Protein AF-0000000070042892 (afdb_homodimer)

Nearest PDB structures (foldseek):
  5gqq-assembly1_C  TM=8.498E-01  e=6.918E-03  Homo sapiens
  1y6w-assembly1_A  TM=8.446E-01  e=5.661E-03  Homo sapiens
  4zcu-assembly2_B  TM=8.143E-01  e=5.295E-03  Homo sapiens
  4zcu-assembly1_A  TM=8.121E-01  e=6.471E-03  Homo sapiens
  4zcv-assembly1_A  TM=8.006E-01  e=6.052E-03  Homo sapiens

Solvent-accessible surface area (backbone atoms only — not comparable to full-atom values): 9216 Å² total; per-residue (Å²): 97,69,62,56,58,48,48,51,49,50,39,51,48,50,55,47,50,59,50,48,71,40,15,41,78,84,69,48,70,70,31,28,42,71,69,32,47,43,49,47,34,47,63,68,68,42,80,67,49,69,71,55,43,50,50,55,47,60,65,25,28,79,85,66,77,76,47,33,37,64,55,34,47,50,45,41,52,45,50,56,57,70,70,101,98,71,60,57,56,49,48,51,50,49,40,51,49,51,54,48,51,59,51,48,70,39,16,41,78,84,68,49,71,71,30,27,43,70,69,32,47,42,51,48,34,48,62,66,69,42,80,67,49,70,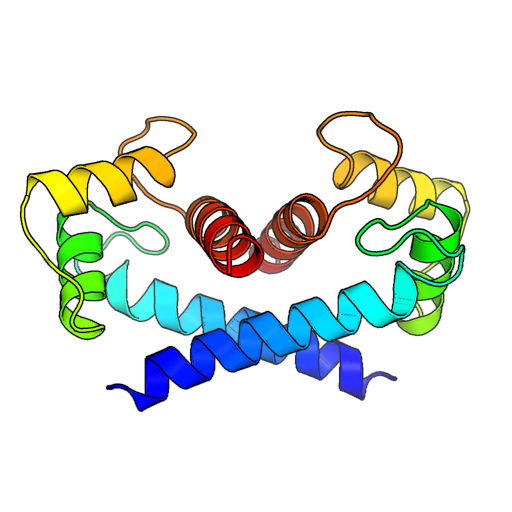69,55,42,50,49,55,47,60,66,27,30,80,84,66,79,75,47,32,38,63,57,34,46,49,46,40,52,44,51,56,58,70,72,102

Foldseek 3Di:
DVVVVVVVVVVVVVLQVLVQVQQCPVPDGQWRALVSLLVSCVVVVHDNDPVVSVVLQVQQCPVPPRIHGSVSVVVSVVVVVVVD/DVVVVVVVVVVVVVLQVLVQVQQCPVPDGQKRALVSLLVSCVVVVHDNDPVVSVVLQVQQPPVPPRIHGSVSVVVSVVVVVVVD

Secondary structure (DSSP, 8-state):
-HHHHHHHHHHHHHHHHHHHHHHTTTS-TTEE-HHHHHHHHHHTT----HHHHHHHHHHH-TT-SS-EEHHHHHHHHHHHHHH-/-HHHHHHHHHHHHHHHHHHHHHHTTTS-TTEE-HHHHHHHHHHTT----HHHHHHHHHHH-TT-SS-EEHHHHHHHHHHHHHH-

InterPro domains:
  IPR002048 EF-hand domain [PS50222] (48-83)
  IPR011992 EF-hand domain pair [SSF47473] (10-80)
  IPR013787 S100/CaBP-9k-type, calcium binding, subdomain [PF01023] (10-41)

Sequence (168 aa):
MEKKELSIFNAMKFLKDCFDEHAAKDGEKATMTKKELADLLFFFHFQTENHIIAQYFDGMDKDGDEKITFTEYMSYLTKLFEGFMEKKELSIFNAMKFLKDCFDEHAAKDGEKATMTKKELADLLFFFHFQTENHIIAQYFDGMDKDGDEKITFTEYMSYLTKLFEGF

Radius of gyration: 16.8 Å; Cα contacts (8 Å, |Δi|>4): 164; chains: 2; bounding box: 28×43×40 Å

pLDDT: mean 91.44, std 6.72, range [58.31, 97.94]

Structure (mmCIF, N/CA/C/O backbone):
data_AF-0000000070042892-model_v1
#
loop_
_entity.id
_entity.type
_entity.pdbx_description
1 polymer 'EF-hand domain-containing protein'
#
loop_
_atom_site.group_PDB
_atom_site.id
_atom_site.type_symbol
_atom_site.label_atom_id
_atom_site.label_alt_id
_atom_site.label_comp_id
_atom_site.label_asym_id
_atom_site.label_entity_id
_atom_site.label_seq_id
_atom_site.pdbx_PDB_ins_code
_atom_site.Cartn_x
_atom_site.Cartn_y
_atom_site.Cartn_z
_atom_site.occupancy
_atom_site.B_iso_or_equiv
_atom_site.auth_seq_id
_atom_site.auth_comp_id
_atom_site.auth_asym_id
_atom_site.auth_atom_id
_atom_site.pdbx_PDB_model_num
ATOM 1 N N . MET A 1 1 ? -10.5 -19.094 1.019 1 58.31 1 MET A N 1
ATOM 2 C CA . MET A 1 1 ? -9.641 -18.375 0.077 1 58.31 1 MET A CA 1
ATOM 3 C C . MET A 1 1 ? -10.242 -17.016 -0.282 1 58.31 1 MET A C 1
ATOM 5 O O . MET A 1 1 ? -9.547 -16 -0.243 1 58.31 1 MET A O 1
ATOM 9 N N . GLU A 1 2 ? -11.406 -16.938 -0.439 1 69.19 2 GLU A N 1
ATOM 10 C CA . GLU A 1 2 ? -12.203 -15.727 -0.605 1 69.19 2 GLU A CA 1
ATOM 11 C C . GLU A 1 2 ? -12.055 -14.805 0.598 1 69.19 2 GLU A C 1
ATOM 13 O O . GLU A 1 2 ? -11.984 -13.578 0.443 1 69.19 2 GLU A O 1
ATOM 18 N N . LYS A 1 3 ? -11.719 -15.508 1.693 1 82.75 3 LYS A N 1
ATOM 19 C CA . LYS A 1 3 ? -11.625 -14.727 2.926 1 82.75 3 LYS A CA 1
ATOM 20 C C . LYS A 1 3 ? -10.359 -13.883 2.947 1 82.75 3 LYS A C 1
ATOM 22 O O . LYS A 1 3 ? -10.383 -12.727 3.375 1 82.75 3 LYS A O 1
ATOM 27 N N . LYS A 1 4 ? -9.273 -14.461 2.326 1 88.62 4 LYS A N 1
ATOM 28 C CA . LYS A 1 4 ? -8.031 -13.703 2.35 1 88.62 4 LYS A CA 1
ATOM 29 C C . LYS A 1 4 ? -8.086 -12.508 1.402 1 88.62 4 LYS A C 1
ATOM 31 O O . LYS A 1 4 ? -7.625 -11.422 1.74 1 88.62 4 LYS A O 1
ATOM 36 N N . GLU A 1 5 ? -8.742 -12.766 0.235 1 89.5 5 GLU A N 1
ATOM 37 C CA . GLU A 1 5 ? -8.922 -11.672 -0.713 1 89.5 5 GLU A CA 1
ATOM 38 C C . GLU A 1 5 ? -9.742 -10.539 -0.099 1 89.5 5 GLU A C 1
ATOM 40 O O . GLU A 1 5 ? -9.406 -9.367 -0.261 1 89.5 5 GLU A O 1
ATOM 45 N N . LEU A 1 6 ? -10.68 -10.953 0.598 1 92.31 6 LEU A N 1
ATOM 46 C CA . LEU A 1 6 ? -11.523 -9.961 1.259 1 92.31 6 LEU A CA 1
ATOM 47 C C . LEU A 1 6 ? -10.734 -9.211 2.33 1 92.31 6 LEU A C 1
ATOM 49 O O . LEU A 1 6 ? -10.906 -8 2.496 1 92.31 6 LEU A O 1
ATOM 53 N N . SER A 1 7 ? -9.867 -9.953 2.99 1 95.25 7 SER A N 1
ATOM 54 C CA . SER A 1 7 ? -9.062 -9.344 4.039 1 95.25 7 SER A CA 1
ATOM 55 C C . SER A 1 7 ? -8.078 -8.328 3.459 1 95.25 7 SER A C 1
ATOM 57 O O . SER A 1 7 ? -7.855 -7.27 4.051 1 95.25 7 SER A O 1
ATOM 59 N N . ILE A 1 8 ? -7.551 -8.633 2.322 1 96.06 8 ILE A N 1
ATOM 60 C CA . ILE A 1 8 ? -6.648 -7.707 1.651 1 96.06 8 ILE A CA 1
ATOM 61 C C . ILE A 1 8 ? -7.414 -6.453 1.233 1 96.06 8 ILE A C 1
ATOM 63 O O . ILE A 1 8 ? -6.957 -5.332 1.471 1 96.06 8 ILE A O 1
ATOM 67 N N . PHE A 1 9 ? -8.609 -6.699 0.706 1 94.75 9 PHE A N 1
ATOM 68 C CA . PHE A 1 9 ? -9.445 -5.574 0.302 1 94.75 9 PHE A CA 1
ATOM 69 C C . PHE A 1 9 ? -9.766 -4.684 1.495 1 94.75 9 PHE A C 1
ATOM 71 O O . PHE A 1 9 ? -9.68 -3.457 1.404 1 94.75 9 PHE A O 1
ATOM 78 N N . ASN A 1 10 ? -10.055 -5.309 2.553 1 97.25 10 ASN A N 1
ATOM 79 C CA . ASN A 1 10 ? -10.406 -4.555 3.754 1 97.25 10 ASN A CA 1
ATOM 80 C C . ASN A 1 10 ? -9.203 -3.783 4.293 1 97.25 10 ASN A C 1
ATOM 82 O O . ASN A 1 10 ? -9.352 -2.672 4.805 1 97.25 10 ASN A O 1
ATOM 86 N N . ALA A 1 11 ? -8.016 -4.398 4.211 1 97.94 11 ALA A N 1
ATOM 87 C CA . ALA A 1 11 ? -6.805 -3.703 4.625 1 97.94 11 ALA A CA 1
ATOM 88 C C . ALA A 1 11 ? -6.543 -2.486 3.74 1 97.94 11 ALA A C 1
ATOM 90 O O . ALA A 1 11 ? -6.238 -1.401 4.242 1 97.94 11 ALA A O 1
ATOM 91 N N . MET A 1 12 ? -6.766 -2.637 2.416 1 97.69 12 MET A N 1
ATOM 92 C CA . MET A 1 12 ? -6.582 -1.532 1.48 1 97.69 12 MET A CA 1
ATOM 93 C C . MET A 1 12 ? -7.613 -0.436 1.72 1 97.69 12 MET A C 1
ATOM 95 O O . MET A 1 12 ? -7.281 0.751 1.706 1 97.69 12 MET A O 1
ATOM 99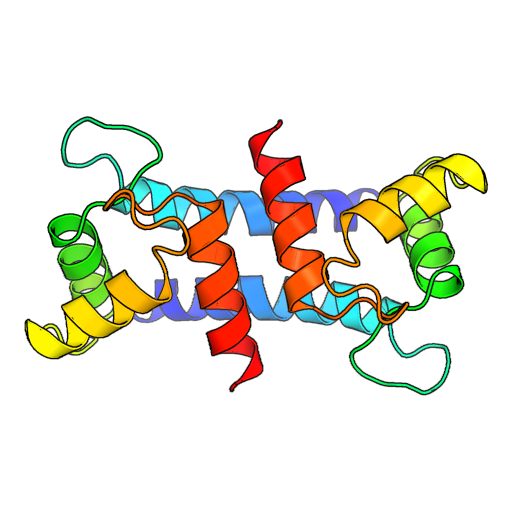 N N . LYS A 1 13 ? -8.852 -0.833 1.952 1 97.12 13 LYS A N 1
ATOM 100 C CA . LYS A 1 13 ? -9.922 0.127 2.227 1 97.12 13 LYS A CA 1
ATOM 101 C C . LYS A 1 13 ? -9.633 0.922 3.496 1 97.12 13 LYS A C 1
ATOM 103 O O . LYS A 1 13 ? -9.844 2.135 3.535 1 97.12 13 LYS A O 1
ATOM 108 N N . PHE A 1 14 ? -9.148 0.238 4.48 1 97.44 14 PHE A N 1
ATOM 109 C CA . PHE A 1 14 ? -8.797 0.901 5.734 1 97.44 14 PHE A CA 1
ATOM 110 C C . PHE A 1 14 ? -7.711 1.945 5.508 1 97.44 14 PHE A C 1
ATOM 112 O O . PHE A 1 14 ? -7.84 3.088 5.953 1 97.44 14 PHE A O 1
ATOM 119 N N . LEU A 1 15 ? -6.676 1.593 4.797 1 97.06 15 LEU A N 1
ATOM 120 C CA . LEU A 1 15 ? -5.586 2.518 4.504 1 97.06 15 LEU A CA 1
ATOM 121 C C . LEU A 1 15 ? -6.074 3.689 3.662 1 97.06 15 LEU A C 1
ATOM 123 O O . LEU A 1 15 ? -5.68 4.836 3.895 1 97.06 15 LEU A O 1
ATOM 127 N N . LYS A 1 16 ? -6.996 3.412 2.756 1 96.25 16 LYS A N 1
ATOM 128 C CA . LYS A 1 16 ? -7.59 4.461 1.934 1 96.25 16 LYS A CA 1
ATOM 129 C C . LYS A 1 16 ? -8.445 5.406 2.779 1 96.25 16 LYS A C 1
ATOM 131 O O . LYS A 1 16 ? -8.383 6.625 2.609 1 96.25 16 LYS A O 1
ATOM 136 N N . ASP A 1 17 ? -9.227 4.824 3.666 1 94.69 17 ASP A N 1
ATOM 137 C CA . ASP A 1 17 ? -10.055 5.637 4.551 1 94.69 17 ASP A CA 1
ATOM 138 C C . ASP A 1 17 ? -9.195 6.562 5.41 1 94.69 17 ASP A C 1
ATOM 140 O O . ASP A 1 17 ? -9.555 7.719 5.633 1 94.69 17 ASP A O 1
ATOM 144 N N . CYS A 1 18 ? -8.047 6.094 5.883 1 93.06 18 CYS A N 1
ATOM 145 C CA . CYS A 1 18 ? -7.129 6.902 6.68 1 93.06 18 CYS A CA 1
ATOM 146 C C . CYS A 1 18 ? -6.566 8.055 5.859 1 93.06 18 CYS A C 1
ATOM 148 O O . CYS A 1 18 ? -6.477 9.188 6.348 1 93.06 18 CYS A O 1
ATOM 150 N N . PHE A 1 19 ? -6.242 7.754 4.676 1 94.88 19 PHE A N 1
ATOM 151 C CA . PHE A 1 19 ? -5.77 8.797 3.771 1 94.88 19 PHE A CA 1
ATOM 152 C C . PHE A 1 19 ? -6.863 9.82 3.514 1 94.88 19 PHE A C 1
ATOM 154 O O . PHE A 1 19 ? -6.629 11.031 3.637 1 94.88 19 PHE A O 1
ATOM 161 N N . ASP A 1 20 ? -8.062 9.352 3.244 1 93.38 20 ASP A N 1
ATOM 162 C CA . ASP A 1 20 ? -9.172 10.211 2.844 1 93.38 20 ASP A CA 1
ATOM 163 C C . ASP A 1 20 ? -9.609 11.117 3.996 1 93.38 20 ASP A C 1
ATOM 165 O O . ASP A 1 20 ? -10.117 12.219 3.771 1 93.38 20 ASP A O 1
ATOM 169 N N . GLU A 1 21 ? -9.391 10.633 5.156 1 91.62 21 GLU A N 1
ATOM 170 C CA . GLU A 1 21 ? -9.758 11.406 6.34 1 91.62 21 GLU A CA 1
ATOM 171 C C . GLU A 1 21 ? -9.008 12.734 6.387 1 91.62 21 GLU A C 1
ATOM 173 O O . GLU A 1 21 ? -9.531 13.734 6.883 1 91.62 21 GLU A O 1
ATOM 178 N N . HIS A 1 22 ? -7.836 12.758 5.824 1 90.19 22 HIS A N 1
ATOM 179 C CA . HIS A 1 22 ? -7.027 13.969 5.898 1 90.19 22 HIS A CA 1
ATOM 180 C C . HIS A 1 22 ? -6.969 14.672 4.547 1 90.19 22 HIS A C 1
ATOM 182 O O . HIS A 1 22 ? -6.664 15.867 4.48 1 90.19 22 HIS A O 1
ATOM 188 N N . ALA A 1 23 ? -7.207 14.078 3.393 1 90.19 23 ALA A N 1
ATOM 189 C CA 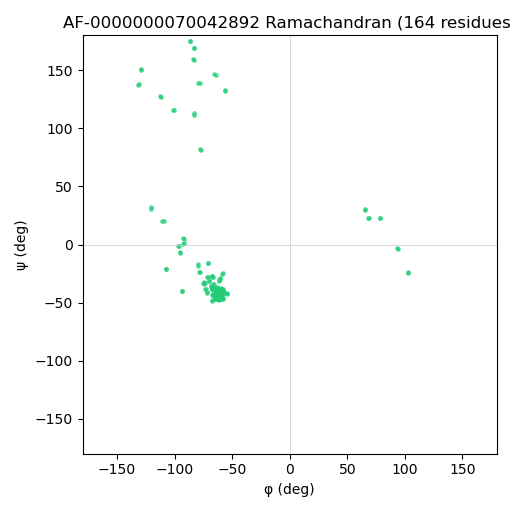. ALA A 1 23 ? -7.07 14.594 2.033 1 90.19 23 ALA A CA 1
ATOM 190 C C . ALA A 1 23 ? -8.273 15.461 1.654 1 90.19 23 ALA A C 1
ATOM 192 O O . ALA A 1 23 ? -8.188 16.266 0.731 1 90.19 23 ALA A O 1
ATOM 193 N N . ALA A 1 24 ? -9.398 15.445 2.258 1 79.38 24 ALA A N 1
ATOM 194 C CA . ALA A 1 24 ? -10.617 16.078 1.752 1 79.38 24 ALA A CA 1
ATOM 195 C C . ALA A 1 24 ? -10.977 17.312 2.584 1 79.38 24 ALA A C 1
ATOM 197 O O . ALA A 1 24 ? -12.094 17.828 2.49 1 79.38 24 ALA A O 1
ATOM 198 N N . LYS A 1 25 ? -10.008 17.828 3.279 1 80 25 LYS A N 1
ATOM 199 C CA . LYS A 1 25 ? -10.344 18.938 4.168 1 80 25 LYS A CA 1
ATOM 200 C C . LYS A 1 25 ? -10.477 20.25 3.387 1 80 25 LYS A C 1
ATOM 202 O O . LYS A 1 25 ? -11.203 21.156 3.805 1 80 25 LYS A O 1
ATOM 207 N N . ASP A 1 26 ? -9.82 20.297 2.217 1 78.69 26 ASP A N 1
ATOM 208 C CA . ASP A 1 26 ? -9.859 21.531 1.429 1 78.69 26 ASP A CA 1
ATOM 209 C C . ASP A 1 26 ? -10.938 21.453 0.35 1 78.69 26 ASP A C 1
ATOM 211 O O . ASP A 1 26 ? -11.094 22.391 -0.443 1 78.69 26 ASP A O 1
ATOM 215 N N . GLY A 1 27 ? -11.656 20.297 0.256 1 80.06 27 GLY A N 1
ATOM 216 C CA . GLY A 1 27 ? -12.719 20.141 -0.729 1 80.06 27 GLY A CA 1
ATOM 217 C C . GLY A 1 27 ? -12.305 19.312 -1.929 1 80.06 27 GLY A C 1
ATOM 218 O O . GLY A 1 27 ? -13.156 18.875 -2.707 1 80.06 27 GLY A O 1
ATOM 219 N N . GLU A 1 28 ? -10.969 19.281 -2.156 1 80.5 28 GLU A N 1
ATOM 220 C CA . GLU A 1 28 ? -10.484 18.406 -3.211 1 80.5 28 GLU A CA 1
ATOM 221 C C . GLU A 1 28 ? -10.328 16.969 -2.705 1 80.5 28 GLU A C 1
ATOM 223 O O . GLU A 1 28 ? -9.453 16.688 -1.881 1 80.5 28 GLU A O 1
ATOM 228 N N . LYS A 1 29 ? -11.211 16.188 -3.273 1 83 29 LYS A N 1
ATOM 229 C CA . LYS A 1 29 ? -11.227 14.805 -2.803 1 83 29 LYS A CA 1
ATOM 230 C C . LYS A 1 29 ? -10.086 14 -3.412 1 83 29 LYS A C 1
ATOM 232 O O . LYS A 1 29 ? -9.57 14.352 -4.473 1 83 29 LYS A O 1
ATOM 237 N N . ALA A 1 30 ? -9.445 13.203 -2.748 1 86.56 30 ALA A N 1
ATOM 238 C CA . ALA A 1 30 ? -8.57 12.141 -3.232 1 86.56 30 ALA A CA 1
ATOM 239 C C . ALA A 1 30 ? -7.125 12.617 -3.32 1 86.56 30 ALA A C 1
ATOM 241 O O . ALA A 1 30 ? -6.254 11.891 -3.805 1 86.56 30 ALA A O 1
ATOM 242 N N . THR A 1 31 ? -6.895 13.938 -3.004 1 93.69 31 THR A N 1
ATOM 243 C CA . THR A 1 31 ? -5.512 14.398 -2.971 1 93.69 31 THR A CA 1
ATOM 244 C C . THR A 1 31 ? -5.219 15.133 -1.666 1 93.69 31 THR A C 1
ATOM 246 O O . THR A 1 31 ? -6.109 15.75 -1.078 1 93.69 31 THR A O 1
ATOM 249 N N . MET A 1 32 ? -3.959 15.07 -1.228 1 94.12 32 MET A N 1
ATOM 250 C CA . MET A 1 32 ? -3.502 15.695 0.007 1 94.12 32 MET A CA 1
ATOM 251 C C . MET A 1 32 ? -2.533 16.844 -0.292 1 94.12 32 MET A C 1
ATOM 253 O O . MET A 1 32 ? -1.605 16.672 -1.087 1 94.12 32 MET A O 1
ATOM 257 N N . THR A 1 33 ? -2.85 17.984 0.284 1 93.88 33 THR A N 1
ATOM 258 C CA . THR A 1 33 ? -1.938 19.125 0.207 1 93.88 33 THR A CA 1
ATOM 259 C C . THR A 1 33 ? -0.908 19.062 1.332 1 93.88 33 THR A C 1
ATOM 261 O O . THR A 1 33 ? -0.983 18.203 2.207 1 93.88 33 THR A O 1
ATOM 264 N N . LYS A 1 34 ? 0.044 20.016 1.293 1 93.62 34 LYS A N 1
ATOM 265 C CA . LYS A 1 34 ? 1.071 20.078 2.328 1 93.62 34 LYS A CA 1
ATOM 266 C C . LYS A 1 34 ? 0.456 20.359 3.695 1 93.62 34 LYS A C 1
ATOM 268 O O . LYS A 1 34 ? 0.868 19.781 4.699 1 93.62 34 LYS A O 1
ATOM 273 N N . LYS A 1 35 ? -0.501 21.219 3.742 1 92.31 35 LYS A N 1
ATOM 274 C CA . LYS A 1 35 ? -1.194 21.547 4.984 1 92.31 35 LYS A CA 1
ATOM 275 C C . LYS A 1 35 ? -1.893 20.312 5.562 1 92.31 35 LYS A C 1
ATOM 277 O O . LYS A 1 35 ? -1.823 20.062 6.77 1 92.31 35 LYS A O 1
ATOM 282 N N . GLU A 1 36 ? -2.52 19.562 4.684 1 93.81 36 GLU A N 1
ATOM 283 C CA . GLU A 1 36 ? -3.223 18.359 5.121 1 93.81 36 GLU A CA 1
ATOM 284 C C . GLU A 1 36 ? -2.244 17.281 5.594 1 93.81 36 GLU A C 1
ATOM 286 O O . GLU A 1 36 ? -2.545 16.516 6.512 1 93.81 36 GLU A O 1
ATOM 291 N N . LEU A 1 37 ? -1.078 17.219 4.914 1 94.44 37 LEU A N 1
ATOM 292 C CA . LEU A 1 37 ? -0.036 16.312 5.383 1 94.44 37 LEU A CA 1
ATOM 293 C C . LEU A 1 37 ? 0.433 16.703 6.781 1 94.44 37 LEU A C 1
ATOM 295 O O . LEU A 1 37 ? 0.621 15.844 7.641 1 94.44 37 LEU A O 1
ATOM 299 N N . ALA A 1 38 ? 0.614 18.047 7.023 1 93.44 38 ALA A N 1
ATOM 300 C CA . ALA A 1 38 ? 0.997 18.531 8.344 1 93.44 38 ALA A CA 1
ATOM 301 C C . ALA A 1 38 ? -0.015 18.109 9.406 1 93.44 38 ALA A C 1
ATOM 303 O O . ALA A 1 38 ? 0.364 17.672 10.492 1 93.44 38 ALA A O 1
ATOM 304 N N . ASP A 1 39 ? -1.3 18.141 9.031 1 91.62 39 ASP A N 1
ATOM 305 C CA . ASP A 1 39 ? -2.377 17.734 9.922 1 91.62 39 ASP A CA 1
ATOM 306 C C . ASP A 1 39 ? -2.287 16.234 10.234 1 91.62 39 ASP A C 1
ATOM 308 O O . ASP A 1 39 ? -2.48 15.82 11.375 1 91.62 39 ASP A O 1
ATOM 312 N N . LEU A 1 40 ? -2.037 15.461 9.227 1 89.44 40 LEU A N 1
ATOM 313 C CA . LEU A 1 40 ? -1.896 14.016 9.391 1 89.44 40 LEU A CA 1
ATOM 314 C C . LEU A 1 40 ? -0.727 13.688 10.312 1 89.44 40 LEU A C 1
ATOM 316 O O . LEU A 1 40 ? -0.869 12.891 11.242 1 89.44 40 LEU A O 1
ATOM 320 N N . LEU A 1 41 ? 0.419 14.328 10.078 1 92.12 41 LEU A N 1
ATOM 321 C CA . LEU A 1 41 ? 1.606 14.086 10.891 1 92.12 41 LEU A CA 1
ATOM 322 C C . LEU A 1 41 ? 1.376 14.516 12.336 1 92.12 41 LEU A C 1
ATOM 324 O O . LEU A 1 41 ? 1.79 13.82 13.266 1 92.12 41 LEU A O 1
ATOM 328 N N . PHE A 1 42 ? 0.676 15.594 12.484 1 89.5 42 PHE A N 1
ATOM 329 C CA . PHE A 1 42 ? 0.315 16.062 13.82 1 89.5 42 PHE A CA 1
ATOM 330 C C . PHE A 1 42 ? -0.595 15.07 14.523 1 89.5 42 PHE A C 1
ATOM 332 O O . PHE A 1 42 ? -0.404 14.773 15.703 1 89.5 42 PHE A O 1
ATOM 339 N N . PHE A 1 43 ? -1.517 14.555 13.711 1 86.19 43 PHE A N 1
ATOM 340 C CA . PHE A 1 43 ? -2.438 13.562 14.242 1 86.19 43 PHE A CA 1
ATOM 341 C C . PHE A 1 43 ? -1.683 12.328 14.734 1 86.19 43 PHE A C 1
ATOM 343 O O . PHE A 1 43 ? -2.057 11.727 15.742 1 86.19 43 PHE A O 1
ATOM 350 N N . PHE A 1 44 ? -0.539 11.961 14.156 1 86.25 44 PHE A N 1
ATOM 351 C CA . PHE A 1 44 ? 0.276 10.805 14.508 1 86.25 44 PHE A CA 1
ATOM 352 C C . PHE A 1 44 ? 1.354 11.188 15.516 1 86.25 44 PHE A C 1
ATOM 354 O O . PHE A 1 44 ? 2.213 10.367 15.852 1 86.25 44 PHE A O 1
ATOM 361 N N . HIS A 1 45 ? 1.409 12.453 15.922 1 89.69 45 HIS A N 1
ATOM 362 C CA . HIS A 1 45 ? 2.352 12.984 16.906 1 89.69 45 HIS A CA 1
ATOM 363 C C . HIS A 1 45 ? 3.783 12.914 16.375 1 89.69 45 HIS A C 1
ATOM 365 O O . HIS A 1 45 ? 4.711 12.633 17.141 1 89.69 45 HIS A O 1
ATOM 371 N N . PHE A 1 46 ? 3.822 13.031 15.094 1 86.44 46 PHE A N 1
ATOM 372 C CA . PHE A 1 46 ? 5.148 13.195 14.516 1 86.44 46 PHE A CA 1
ATOM 373 C C . PHE A 1 46 ? 5.582 14.656 14.562 1 86.44 46 PHE A C 1
ATOM 375 O O . PHE A 1 46 ? 4.781 15.539 14.891 1 86.44 46 PHE A O 1
ATOM 382 N N . GLN A 1 47 ? 6.875 14.906 14.469 1 84.44 47 GLN A N 1
ATOM 383 C CA . GLN A 1 47 ? 7.387 16.266 14.367 1 84.44 47 GLN A CA 1
ATOM 384 C C . GLN A 1 47 ? 6.777 17 13.18 1 84.44 47 GLN A C 1
ATOM 386 O O . GLN A 1 47 ? 6.68 16.453 12.086 1 84.44 47 GLN A O 1
ATOM 391 N N . THR A 1 48 ? 6.32 18.234 13.43 1 86.81 48 THR A N 1
ATOM 392 C CA . THR A 1 48 ? 5.629 18.984 12.391 1 86.81 48 THR A CA 1
ATOM 393 C C . THR A 1 48 ? 6.355 20.297 12.094 1 86.81 48 THR A C 1
ATOM 395 O O . THR A 1 48 ? 5.727 21.297 11.758 1 86.81 48 THR A O 1
ATOM 398 N N . GLU A 1 49 ? 7.691 20.219 12.281 1 93.12 49 GLU A N 1
ATOM 399 C CA . GLU A 1 49 ? 8.453 21.359 11.789 1 93.12 49 GLU A CA 1
ATOM 400 C C . GLU A 1 49 ? 8.344 21.5 10.273 1 93.12 49 GLU A C 1
ATOM 402 O O . GLU A 1 49 ? 8.273 20.5 9.562 1 93.12 49 GLU A O 1
ATOM 407 N N . ASN A 1 50 ? 8.352 22.719 9.742 1 93.12 50 ASN A N 1
ATOM 408 C CA . ASN A 1 50 ? 8.141 23 8.32 1 93.12 50 ASN A CA 1
ATOM 409 C C . ASN A 1 50 ? 9.109 22.219 7.445 1 93.12 50 ASN A C 1
ATOM 411 O O . ASN A 1 50 ? 8.719 21.672 6.41 1 93.12 50 ASN A O 1
ATOM 415 N N . HIS A 1 51 ? 10.375 22.156 7.863 1 93.81 51 HIS A N 1
ATOM 416 C CA . HIS A 1 51 ? 11.367 21.484 7.035 1 93.81 51 HIS A CA 1
ATOM 417 C C . HIS A 1 51 ? 11.141 19.969 7.027 1 93.81 51 HIS A C 1
ATOM 419 O O . HIS A 1 51 ? 11.375 19.312 6.012 1 93.81 51 HIS A O 1
ATOM 425 N N . ILE A 1 52 ? 10.625 19.391 8.125 1 93.44 52 ILE A N 1
ATOM 426 C CA . ILE A 1 52 ? 10.336 17.953 8.211 1 93.44 52 ILE A CA 1
ATOM 427 C C . ILE A 1 52 ? 9.117 17.641 7.348 1 93.44 52 ILE A C 1
ATOM 429 O O . ILE A 1 52 ? 9.125 16.672 6.582 1 93.44 52 ILE A O 1
ATOM 433 N N . ILE A 1 53 ? 8.109 18.5 7.379 1 94.88 53 ILE A N 1
ATOM 434 C CA . ILE A 1 53 ? 6.91 18.328 6.566 1 94.88 53 ILE A CA 1
ATOM 435 C C . ILE A 1 53 ? 7.281 18.375 5.086 1 94.88 53 ILE A C 1
ATOM 437 O O . ILE A 1 53 ? 6.812 17.547 4.297 1 94.88 53 ILE A O 1
ATOM 441 N N . ALA A 1 54 ? 8.133 19.344 4.738 1 94.5 54 ALA A N 1
ATOM 442 C CA . ALA A 1 54 ? 8.578 19.484 3.355 1 94.5 54 ALA A CA 1
ATOM 443 C C . ALA A 1 54 ? 9.281 18.219 2.869 1 94.5 54 A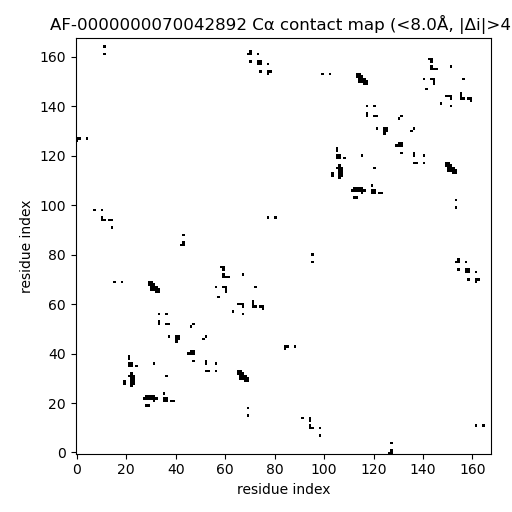LA A C 1
ATOM 445 O O . ALA A 1 54 ? 9.094 17.797 1.726 1 94.5 54 ALA A O 1
ATOM 446 N N . GLN A 1 55 ? 10.062 17.594 3.717 1 94.38 55 GLN A N 1
ATOM 447 C CA . GLN A 1 55 ? 10.789 16.375 3.365 1 94.38 55 GLN A CA 1
ATOM 448 C C . GLN A 1 55 ? 9.82 15.234 3.068 1 94.38 55 GLN A C 1
ATOM 450 O O . GLN A 1 55 ? 9.969 14.539 2.062 1 94.38 55 GLN A O 1
ATOM 455 N N . TYR A 1 56 ? 8.836 15.07 3.955 1 94.94 56 TYR A N 1
ATOM 456 C CA . TYR A 1 56 ? 7.84 14.031 3.74 1 94.94 56 TYR A CA 1
ATOM 457 C C . TYR A 1 56 ? 7.055 14.289 2.461 1 94.94 56 TYR A C 1
ATOM 459 O O . TYR A 1 56 ? 6.824 13.367 1.673 1 94.94 56 TYR A O 1
ATOM 467 N N . PHE A 1 57 ? 6.676 15.539 2.227 1 96.56 57 PHE A N 1
ATOM 468 C CA . PHE A 1 57 ? 5.891 15.914 1.06 1 96.56 57 PHE A CA 1
ATOM 469 C C . PHE A 1 57 ? 6.66 15.641 -0.226 1 96.56 57 PHE A C 1
ATOM 471 O O . PHE A 1 57 ? 6.137 15 -1.143 1 96.56 57 PHE A O 1
ATOM 478 N N . ASP A 1 58 ? 7.934 16.062 -0.219 1 96.06 58 ASP A N 1
ATOM 479 C CA . ASP A 1 58 ? 8.781 15.883 -1.396 1 96.06 58 ASP A CA 1
ATOM 480 C C . ASP A 1 58 ? 9.047 14.406 -1.66 1 96.06 58 ASP A C 1
ATOM 482 O O . ASP A 1 58 ? 9.125 13.977 -2.814 1 96.06 58 ASP A O 1
ATOM 486 N N . GLY A 1 59 ? 9.148 13.625 -0.591 1 94.5 59 GLY A N 1
ATOM 487 C CA . GLY A 1 59 ? 9.336 12.188 -0.712 1 94.5 59 GLY A CA 1
ATOM 488 C C . GLY A 1 59 ? 8.125 11.477 -1.29 1 94.5 59 GLY A C 1
ATOM 489 O O . GLY A 1 59 ? 8.266 10.445 -1.952 1 94.5 59 GLY A O 1
ATOM 490 N N . MET A 1 60 ? 6.977 12.039 -1.106 1 96.12 60 MET A N 1
ATOM 491 C CA . MET A 1 60 ? 5.73 11.414 -1.539 1 96.12 60 MET A CA 1
ATOM 492 C C . MET A 1 60 ? 5.328 11.898 -2.928 1 96.12 60 MET A C 1
ATOM 494 O O . MET A 1 60 ? 4.848 11.117 -3.748 1 96.12 60 MET A O 1
ATOM 498 N N . ASP A 1 61 ? 5.531 13.227 -3.178 1 96.75 61 ASP A N 1
ATOM 499 C CA . ASP A 1 61 ? 5.074 13.844 -4.418 1 96.75 61 ASP A CA 1
ATOM 500 C C . ASP A 1 61 ? 6.012 13.516 -5.574 1 96.75 61 ASP A C 1
ATOM 502 O O . ASP A 1 61 ? 6.719 14.391 -6.078 1 96.75 61 ASP A O 1
ATOM 506 N N . LYS A 1 62 ? 5.852 12.367 -6.176 1 92.88 62 LYS A N 1
ATOM 507 C CA . LYS A 1 62 ? 6.77 11.836 -7.172 1 92.88 62 LYS A CA 1
ATOM 508 C C . LYS A 1 62 ? 6.629 12.562 -8.5 1 92.88 62 LYS A C 1
ATOM 510 O O . LYS A 1 62 ? 7.613 12.742 -9.227 1 92.88 62 LYS A O 1
ATOM 515 N N . ASP A 1 63 ? 5.426 13.031 -8.836 1 94.12 63 ASP A N 1
ATOM 516 C CA . ASP A 1 63 ? 5.25 13.656 -10.141 1 94.12 63 ASP A CA 1
ATOM 517 C C . ASP A 1 63 ? 5.379 15.172 -10.055 1 94.12 63 ASP A C 1
ATOM 519 O O . ASP A 1 63 ? 5.258 15.875 -11.062 1 94.12 63 ASP A O 1
ATOM 523 N N . GLY A 1 64 ? 5.477 15.703 -8.906 1 94.25 64 GLY A N 1
ATOM 524 C CA . GLY A 1 64 ? 5.793 17.109 -8.703 1 94.25 64 GLY A CA 1
ATOM 525 C C . GLY A 1 64 ? 4.602 18.031 -8.922 1 94.25 64 GLY A C 1
ATOM 526 O O . GLY A 1 64 ? 4.773 19.219 -9.195 1 94.25 64 GLY A O 1
ATOM 527 N N . ASP A 1 65 ? 3.35 17.531 -8.812 1 94.44 65 ASP A N 1
ATOM 528 C CA . ASP A 1 65 ? 2.186 18.375 -9.094 1 94.44 65 ASP A CA 1
ATOM 529 C C . ASP A 1 65 ? 1.679 19.047 -7.824 1 94.44 65 ASP A C 1
ATOM 531 O O . ASP A 1 65 ? 0.627 19.688 -7.836 1 94.44 65 ASP A O 1
ATOM 535 N N . GLU A 1 66 ? 2.359 18.875 -6.719 1 93.38 66 GLU A N 1
ATOM 536 C CA . GLU A 1 66 ? 2.104 19.5 -5.426 1 93.38 66 GLU A CA 1
ATOM 537 C C . GLU A 1 66 ? 0.812 18.984 -4.805 1 93.38 66 GLU A C 1
ATOM 539 O O . GLU A 1 66 ? 0.176 19.672 -4.008 1 93.38 66 GLU A O 1
ATOM 544 N N . LYS A 1 67 ? 0.358 17.797 -5.199 1 93.94 67 LYS A N 1
ATOM 545 C CA . LYS A 1 67 ? -0.724 17.016 -4.605 1 93.94 67 LYS A CA 1
ATOM 546 C C . LYS A 1 67 ? -0.303 15.57 -4.387 1 93.94 67 LYS A C 1
ATOM 548 O O . LYS A 1 67 ? 0.405 14.992 -5.215 1 93.94 67 LYS A O 1
ATOM 553 N N . ILE A 1 68 ? -0.659 15.07 -3.287 1 96.06 68 ILE A N 1
ATOM 554 C CA . ILE A 1 68 ? -0.345 13.672 -2.994 1 96.06 68 ILE A CA 1
ATOM 555 C C . ILE A 1 68 ? -1.581 12.805 -3.223 1 96.06 68 ILE A C 1
ATOM 557 O O . ILE A 1 68 ? -2.621 13.023 -2.594 1 96.06 68 ILE A O 1
ATOM 561 N N . THR A 1 69 ? -1.479 11.914 -4.184 1 94.94 69 THR A N 1
ATOM 562 C CA . THR A 1 69 ? -2.541 10.938 -4.398 1 94.94 69 THR A CA 1
ATOM 563 C C . THR A 1 69 ? -2.377 9.75 -3.459 1 94.94 69 THR A C 1
ATOM 565 O O . THR A 1 69 ? -1.345 9.609 -2.801 1 94.94 69 THR A O 1
ATOM 568 N N . PHE A 1 70 ? -3.363 8.891 -3.373 1 96.06 70 PHE A N 1
ATOM 569 C CA . PHE A 1 70 ? -3.262 7.691 -2.555 1 96.06 70 PHE A CA 1
ATOM 570 C C . PHE A 1 70 ? -2.139 6.789 -3.053 1 96.06 70 PHE A C 1
ATOM 572 O O . PHE A 1 70 ? -1.419 6.188 -2.254 1 96.06 70 PHE A O 1
ATOM 579 N N . THR A 1 71 ? -1.952 6.699 -4.363 1 95.12 71 THR A N 1
ATOM 580 C CA . THR A 1 71 ? -0.894 5.863 -4.922 1 95.12 71 THR A CA 1
ATOM 581 C C . THR A 1 71 ? 0.48 6.379 -4.5 1 95.12 71 THR A C 1
ATOM 583 O O . THR A 1 71 ? 1.353 5.598 -4.121 1 95.12 71 THR A O 1
ATOM 586 N N . GLU A 1 72 ? 0.684 7.664 -4.535 1 95.94 72 GLU A N 1
ATOM 587 C CA . GLU A 1 72 ? 1.943 8.25 -4.09 1 95.94 72 GLU A CA 1
ATOM 588 C C . GLU A 1 72 ? 2.154 8.039 -2.594 1 95.94 72 GLU A C 1
ATOM 590 O O . GLU A 1 72 ? 3.26 7.715 -2.156 1 95.94 72 GLU A O 1
ATOM 595 N N . TYR A 1 73 ? 1.065 8.242 -1.854 1 96.62 73 TYR A N 1
ATOM 596 C CA . TYR A 1 73 ? 1.095 8.023 -0.411 1 96.62 73 TYR A CA 1
ATOM 597 C C . TYR A 1 73 ? 1.487 6.594 -0.079 1 96.62 73 TYR A C 1
ATOM 599 O O . TYR A 1 73 ? 2.395 6.359 0.725 1 96.62 73 TYR A O 1
ATOM 607 N N . MET A 1 74 ? 0.89 5.668 -0.749 1 97.19 74 MET A N 1
ATOM 608 C CA . MET A 1 74 ? 1.133 4.254 -0.488 1 97.19 74 MET A CA 1
ATOM 609 C C . MET A 1 74 ? 2.553 3.863 -0.883 1 97.19 74 MET A C 1
ATOM 611 O O . MET A 1 74 ? 3.178 3.027 -0.227 1 97.19 74 MET A O 1
ATOM 615 N N . SER A 1 75 ? 3.051 4.391 -1.961 1 95.38 75 SER A N 1
ATOM 616 C CA . SER A 1 75 ? 4.426 4.129 -2.379 1 95.38 75 SER A CA 1
ATOM 617 C C . SER A 1 75 ? 5.418 4.535 -1.296 1 95.38 75 SER A C 1
ATOM 619 O O . SER A 1 75 ? 6.332 3.775 -0.968 1 95.38 75 SER A O 1
ATOM 621 N N . TYR A 1 76 ? 5.281 5.699 -0.711 1 94.94 76 TYR A N 1
ATOM 622 C CA . TYR A 1 76 ? 6.168 6.199 0.333 1 94.94 76 TYR A CA 1
ATOM 623 C C . TYR A 1 76 ? 6.027 5.379 1.607 1 94.94 76 TYR A C 1
ATOM 625 O O . TYR A 1 76 ? 7.027 4.969 2.203 1 94.94 76 TYR A O 1
ATOM 633 N N . LEU A 1 77 ? 4.773 5.145 2.035 1 95.12 77 LEU A N 1
ATOM 634 C CA . LEU A 1 77 ? 4.504 4.375 3.244 1 95.12 77 LEU A CA 1
ATOM 635 C C . LEU A 1 77 ? 5.133 2.99 3.158 1 95.12 77 LEU A C 1
ATOM 637 O O . LEU A 1 77 ? 5.703 2.502 4.137 1 95.12 77 LEU A O 1
ATOM 641 N N . THR A 1 78 ? 5.055 2.354 2.014 1 97.19 78 THR A N 1
ATOM 642 C CA . THR A 1 78 ? 5.621 1.025 1.815 1 97.19 78 THR A CA 1
ATOM 643 C C . THR A 1 78 ? 7.141 1.063 1.947 1 97.19 78 THR A C 1
ATOM 645 O O . THR A 1 78 ? 7.738 0.181 2.566 1 97.19 78 THR A O 1
ATOM 648 N N . LYS A 1 79 ? 7.75 2.064 1.405 1 94.62 79 LYS A N 1
ATOM 649 C CA . LYS A 1 79 ? 9.195 2.221 1.531 1 94.62 79 LYS A CA 1
ATOM 650 C C . LYS A 1 79 ? 9.602 2.412 2.988 1 94.62 79 LYS A C 1
ATOM 652 O O . LYS A 1 79 ? 10.578 1.818 3.449 1 94.62 79 LYS A O 1
ATOM 657 N N . LEU A 1 80 ? 8.859 3.301 3.715 1 92.44 80 LEU A N 1
ATOM 658 C CA . LEU A 1 80 ? 9.125 3.516 5.137 1 92.44 80 LEU A CA 1
ATOM 659 C C . LEU A 1 80 ? 8.977 2.215 5.918 1 92.44 80 LEU A C 1
ATOM 661 O O . LEU A 1 80 ? 9.812 1.9 6.766 1 92.44 80 LEU A O 1
ATOM 665 N N . PHE A 1 81 ? 7.965 1.499 5.625 1 94.44 81 PHE A N 1
ATOM 666 C CA . PHE A 1 81 ? 7.684 0.239 6.305 1 94.44 81 PHE A CA 1
ATOM 667 C C . PHE A 1 81 ? 8.82 -0.754 6.09 1 94.44 81 PHE A C 1
ATOM 669 O O . PHE A 1 81 ? 9.258 -1.421 7.031 1 94.44 81 PHE A O 1
ATOM 676 N N . GLU A 1 82 ? 9.32 -0.836 4.859 1 93.88 82 GLU A N 1
ATOM 677 C CA . GLU A 1 82 ? 10.391 -1.777 4.543 1 93.88 82 GLU A CA 1
ATOM 678 C C . GLU A 1 82 ? 11.719 -1.336 5.156 1 93.88 82 GLU A C 1
ATOM 680 O O . GLU A 1 82 ? 12.617 -2.154 5.352 1 93.88 82 GLU A O 1
ATOM 685 N N . GLY A 1 83 ? 11.836 -0.098 5.324 1 88.62 83 GLY A N 1
ATOM 686 C CA . GLY A 1 83 ? 13.031 0.398 5.984 1 88.62 83 GLY A CA 1
ATOM 687 C C . GLY A 1 83 ? 13.078 0.074 7.465 1 88.62 83 GLY A C 1
ATOM 688 O O . GLY A 1 83 ? 14.125 0.198 8.102 1 88.62 83 GLY A O 1
ATOM 689 N N . PHE A 1 84 ? 11.953 -0.284 7.988 1 71.12 84 PHE A N 1
ATOM 690 C CA . PHE A 1 84 ? 11.883 -0.679 9.391 1 71.12 84 PHE A CA 1
ATOM 691 C C . PHE A 1 84 ? 12.242 -2.15 9.562 1 71.12 84 PHE A C 1
ATOM 693 O O . PHE A 1 84 ? 12.938 -2.521 10.508 1 71.12 84 PHE A O 1
ATOM 700 N N . MET B 1 1 ? -4.895 7.594 19.703 1 58.91 1 MET B N 1
ATOM 701 C CA . MET B 1 1 ? -4.148 8.039 18.516 1 58.91 1 MET B CA 1
ATOM 702 C C . MET B 1 1 ? -3.02 7.066 18.188 1 58.91 1 MET B C 1
ATOM 704 O O . MET B 1 1 ? -2.865 6.656 17.047 1 58.91 1 MET B O 1
ATOM 708 N N . GLU B 1 2 ? -2.383 6.594 19.078 1 69.81 2 GLU B N 1
ATOM 709 C CA . GLU B 1 2 ? -1.4 5.52 19 1 69.81 2 GLU B CA 1
ATOM 710 C C . GLU B 1 2 ? -2.023 4.246 18.422 1 69.81 2 GLU B C 1
ATOM 712 O O . GLU B 1 2 ? -1.385 3.525 17.656 1 69.81 2 GLU B O 1
ATOM 717 N N . LYS B 1 3 ? -3.35 4.258 18.625 1 82.19 3 LYS B N 1
ATOM 718 C CA . LYS B 1 3 ? -4.047 3.051 18.188 1 82.19 3 LYS B CA 1
ATOM 719 C C . LYS B 1 3 ? -4.191 3.018 16.672 1 82.19 3 LYS B C 1
ATOM 721 O O . LYS B 1 3 ? -4.016 1.968 16.047 1 82.19 3 LYS B O 1
ATOM 726 N N . LYS B 1 4 ? -4.348 4.234 16.078 1 88.44 4 LYS B N 1
ATOM 727 C CA . LYS B 1 4 ? -4.523 4.25 14.625 1 88.44 4 LYS B CA 1
ATOM 728 C C . LYS B 1 4 ? -3.207 3.953 13.914 1 88.44 4 LYS B C 1
ATOM 730 O O . LYS B 1 4 ? -3.182 3.209 12.93 1 88.44 4 LYS B O 1
ATOM 735 N N . GLU B 1 5 ? -2.133 4.508 14.5 1 89.75 5 GLU B N 1
ATOM 736 C CA . GLU B 1 5 ? -0.812 4.219 13.945 1 89.75 5 GLU B CA 1
ATOM 737 C C . GLU B 1 5 ? -0.503 2.727 14 1 89.75 5 GLU B C 1
ATOM 739 O O . GLU B 1 5 ? 0.013 2.156 13.039 1 89.75 5 GLU B O 1
ATOM 744 N N . LEU B 1 6 ? -0.886 2.184 15.055 1 92.44 6 LEU B N 1
ATOM 745 C CA . LEU B 1 6 ? -0.665 0.75 15.211 1 92.44 6 LEU B CA 1
ATOM 746 C C . LEU B 1 6 ? -1.51 -0.04 14.219 1 92.44 6 LEU B C 1
ATOM 748 O O . LEU B 1 6 ? -1.051 -1.044 13.664 1 92.44 6 LEU B O 1
ATOM 752 N N . SER B 1 7 ? -2.717 0.474 14 1 95.31 7 SER B N 1
ATOM 753 C CA . SER B 1 7 ? -3.615 -0.195 13.062 1 95.31 7 SER B CA 1
ATOM 754 C C . SER B 1 7 ? -3.074 -0.135 11.641 1 95.31 7 SER B C 1
ATOM 756 O O . SER B 1 7 ? -3.176 -1.108 10.891 1 95.31 7 SER B O 1
ATOM 758 N N . ILE B 1 8 ? -2.484 0.961 11.297 1 96.19 8 ILE B N 1
ATOM 759 C CA . ILE B 1 8 ? -1.88 1.104 9.977 1 96.19 8 ILE B CA 1
ATOM 760 C C . ILE B 1 8 ? -0.698 0.147 9.844 1 96.19 8 ILE B C 1
ATOM 762 O O . ILE B 1 8 ? -0.576 -0.565 8.844 1 96.19 8 ILE B O 1
ATOM 766 N N . PHE B 1 9 ? 0.089 0.102 10.922 1 94.81 9 PHE B N 1
ATOM 767 C CA . PHE B 1 9 ? 1.23 -0.805 10.922 1 94.81 9 PHE B CA 1
ATOM 768 C C . PHE B 1 9 ? 0.774 -2.25 10.766 1 94.81 9 PHE B C 1
ATOM 770 O O . PHE B 1 9 ? 1.353 -3.008 9.984 1 94.81 9 PHE B O 1
ATOM 777 N N . ASN B 1 10 ? -0.249 -2.551 11.438 1 97.25 10 ASN B N 1
ATOM 778 C CA . ASN B 1 10 ? -0.764 -3.914 11.375 1 97.25 10 ASN B CA 1
ATOM 779 C C . ASN B 1 10 ? -1.327 -4.238 9.992 1 97.25 10 ASN B C 1
ATOM 781 O O . ASN B 1 10 ? -1.196 -5.363 9.508 1 97.25 10 ASN B O 1
ATOM 785 N N . ALA B 1 11 ? -1.985 -3.252 9.383 1 97.88 11 ALA B N 1
ATOM 786 C CA . ALA B 1 11 ? -2.484 -3.443 8.023 1 97.88 11 ALA B CA 1
ATOM 787 C C . ALA B 1 11 ? -1.335 -3.66 7.047 1 97.88 11 ALA B C 1
ATOM 789 O O . ALA B 1 11 ? -1.384 -4.566 6.211 1 97.88 11 ALA B O 1
ATOM 790 N N . MET B 1 12 ? -0.236 -2.883 7.215 1 97.75 12 MET B N 1
ATOM 791 C CA . MET B 1 12 ? 0.936 -3.021 6.355 1 97.75 12 MET B CA 1
ATOM 792 C C . MET B 1 12 ? 1.617 -4.367 6.578 1 97.75 12 MET B C 1
ATOM 794 O O . MET B 1 12 ? 2.016 -5.031 5.621 1 97.75 12 MET B O 1
ATOM 798 N N . LYS B 1 13 ? 1.734 -4.777 7.836 1 97.19 13 LYS B N 1
ATOM 799 C CA . LYS B 1 13 ? 2.342 -6.066 8.164 1 97.19 13 LYS B CA 1
ATOM 800 C C . LYS B 1 13 ? 1.544 -7.219 7.566 1 97.19 13 LYS B C 1
ATOM 802 O O . LYS B 1 13 ? 2.121 -8.172 7.039 1 97.19 13 LYS B O 1
ATOM 807 N N . PHE B 1 14 ? 0.259 -7.094 7.656 1 97.44 14 PHE B N 1
ATOM 808 C CA . PHE B 1 14 ? -0.603 -8.125 7.086 1 97.44 14 PHE B CA 1
ATOM 809 C C . PHE B 1 14 ? -0.385 -8.234 5.582 1 97.44 14 PHE B C 1
ATOM 811 O O . PHE B 1 14 ? -0.198 -9.336 5.059 1 97.44 14 PHE B O 1
ATOM 818 N N . LEU B 1 15 ? -0.369 -7.137 4.879 1 97.06 15 LEU B N 1
ATOM 819 C CA . LEU B 1 15 ? -0.15 -7.133 3.438 1 97.06 15 LEU B CA 1
ATOM 820 C C . LEU B 1 15 ? 1.235 -7.672 3.096 1 97.06 15 LEU B C 1
ATOM 822 O O . LEU B 1 15 ? 1.394 -8.422 2.131 1 97.06 15 LEU B O 1
ATOM 826 N N . LYS B 1 16 ? 2.217 -7.348 3.93 1 96.25 16 LYS B N 1
ATOM 827 C CA . LYS B 1 16 ? 3.57 -7.859 3.74 1 96.25 16 LYS B CA 1
ATOM 828 C C . LYS B 1 16 ? 3.623 -9.367 3.951 1 96.25 16 LYS B C 1
ATOM 830 O O . LYS B 1 16 ? 4.27 -10.086 3.184 1 96.25 16 LYS B O 1
ATOM 835 N N . ASP B 1 17 ? 2.953 -9.828 5 1 94.69 17 ASP B N 1
ATOM 836 C CA . ASP B 1 17 ? 2.91 -11.258 5.27 1 94.69 17 ASP B CA 1
ATOM 837 C C . ASP B 1 17 ? 2.283 -12.016 4.102 1 94.69 17 ASP B C 1
ATOM 839 O O . ASP B 1 17 ? 2.746 -13.102 3.738 1 94.69 17 ASP B O 1
ATOM 843 N N . CYS B 1 18 ? 1.24 -11.469 3.473 1 93 18 CYS B N 1
ATOM 844 C CA . CYS B 1 18 ? 0.593 -12.086 2.318 1 93 18 CYS B CA 1
ATOM 845 C C . CYS B 1 18 ? 1.548 -12.164 1.134 1 93 18 CYS B C 1
ATOM 847 O O . CYS B 1 18 ? 1.614 -13.188 0.45 1 93 18 CYS B O 1
ATOM 849 N N . PHE B 1 19 ? 2.252 -11.141 0.948 1 94.81 19 PHE B N 1
ATOM 850 C CA . PHE B 1 19 ? 3.26 -11.125 -0.105 1 94.81 19 PHE B CA 1
ATOM 851 C C . PHE B 1 19 ? 4.34 -12.164 0.166 1 94.81 19 PHE B C 1
ATOM 853 O O . PHE B 1 19 ? 4.676 -12.961 -0.71 1 94.81 19 PHE B O 1
ATOM 860 N N . ASP B 1 20 ? 4.828 -12.195 1.397 1 93.38 20 ASP B N 1
ATOM 861 C CA . ASP B 1 20 ? 5.957 -13.039 1.769 1 93.38 20 ASP B CA 1
ATOM 862 C C . ASP B 1 20 ? 5.582 -14.516 1.689 1 93.38 20 ASP B C 1
ATOM 864 O O . ASP B 1 20 ? 6.441 -15.367 1.447 1 93.38 20 ASP B O 1
ATOM 868 N N . GLU B 1 21 ? 4.344 -14.766 1.885 1 91.62 21 GLU B N 1
ATOM 869 C CA . GLU B 1 21 ? 3.863 -16.141 1.821 1 91.62 21 GLU B CA 1
ATOM 870 C C . GLU B 1 21 ? 4.117 -16.75 0.446 1 91.62 21 GLU B C 1
ATOM 872 O O . GLU B 1 21 ? 4.348 -17.953 0.33 1 91.62 21 GLU B O 1
ATOM 877 N N . HIS B 1 22 ? 4.121 -15.93 -0.555 1 90.25 22 HIS B N 1
ATOM 878 C CA . HIS B 1 22 ? 4.281 -16.453 -1.907 1 90.25 22 HIS B CA 1
ATOM 879 C C . HIS B 1 22 ? 5.668 -16.125 -2.461 1 90.25 22 HIS B C 1
ATOM 881 O O . HIS B 1 22 ? 6.129 -16.781 -3.4 1 90.25 22 HIS B O 1
ATOM 887 N N . ALA B 1 23 ? 6.43 -15.156 -2.008 1 90.19 23 ALA B N 1
ATOM 888 C CA . ALA B 1 23 ? 7.707 -14.664 -2.518 1 90.19 23 ALA B CA 1
ATOM 889 C C . ALA B 1 23 ? 8.859 -15.562 -2.078 1 90.19 23 ALA B C 1
ATOM 891 O O . ALA B 1 23 ? 9.938 -15.531 -2.67 1 90.19 23 ALA B O 1
ATOM 892 N N . ALA B 1 24 ? 8.797 -16.422 -1.117 1 80.19 24 ALA B N 1
ATOM 893 C CA . ALA B 1 24 ? 9.953 -17.094 -0.546 1 80.19 24 ALA B CA 1
ATOM 894 C C . ALA B 1 24 ? 9.945 -18.578 -0.898 1 80.19 24 ALA B C 1
ATOM 896 O O . ALA B 1 24 ? 10.672 -19.375 -0.294 1 80.19 24 ALA B O 1
ATOM 897 N N . LYS B 1 25 ? 9.219 -18.922 -1.923 1 80.44 25 LYS B N 1
ATOM 898 C CA . LYS B 1 25 ? 9.102 -20.344 -2.225 1 80.44 25 LYS B CA 1
ATOM 899 C C . LYS B 1 25 ? 10.352 -20.859 -2.934 1 80.44 25 LYS B C 1
ATOM 901 O O . LYS B 1 25 ? 10.68 -22.047 -2.844 1 80.44 25 LYS B O 1
ATOM 906 N N . ASP B 1 26 ? 11.078 -19.938 -3.592 1 78.94 26 ASP B N 1
ATOM 907 C CA . ASP B 1 26 ? 12.266 -20.344 -4.328 1 78.94 26 ASP B CA 1
ATOM 908 C C . ASP B 1 26 ? 13.523 -20.141 -3.488 1 78.94 26 ASP B C 1
ATOM 910 O O . ASP B 1 26 ? 14.641 -20.422 -3.951 1 78.94 26 ASP B O 1
ATOM 914 N N . GLY B 1 27 ? 13.391 -19.609 -2.234 1 80.56 27 GLY B N 1
ATOM 915 C CA . GLY B 1 27 ? 14.531 -19.391 -1.359 1 80.56 27 GLY B CA 1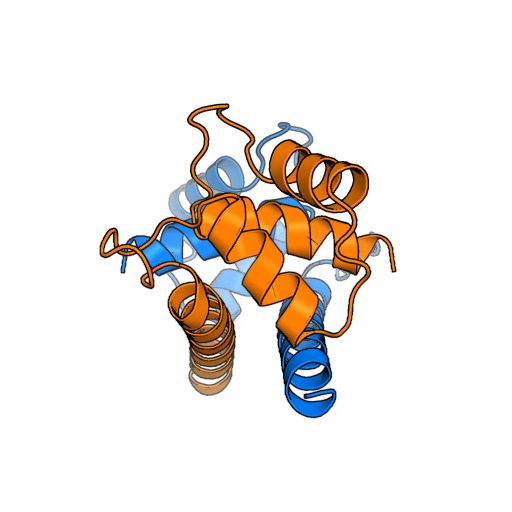
ATOM 916 C C . GLY B 1 27 ? 14.977 -17.953 -1.297 1 80.56 27 GLY B C 1
ATOM 917 O O . GLY B 1 27 ? 15.734 -17.562 -0.4 1 80.56 27 GLY B O 1
ATOM 918 N N . GLU B 1 28 ? 14.641 -17.219 -2.383 1 80.75 28 GLU B N 1
ATOM 919 C CA . GLU B 1 28 ? 14.922 -15.781 -2.342 1 80.75 28 GLU B CA 1
ATOM 920 C C . GLU B 1 28 ? 13.812 -15.023 -1.613 1 80.75 28 GLU B C 1
ATOM 922 O O . GLU B 1 28 ? 12.688 -14.945 -2.1 1 80.75 28 GLU B O 1
ATOM 927 N N . LYS B 1 29 ? 14.289 -14.523 -0.495 1 83.12 29 LYS B N 1
ATOM 928 C CA . LYS B 1 29 ? 13.305 -13.852 0.35 1 83.12 29 LYS B CA 1
ATOM 929 C C . LYS B 1 29 ? 13.008 -12.445 -0.16 1 83.12 29 LYS B C 1
ATOM 931 O O . LYS B 1 29 ? 13.82 -11.852 -0.873 1 83.12 29 LYS B O 1
ATOM 936 N N . ALA B 1 30 ? 11.883 -12 -0.171 1 86.62 30 ALA B N 1
ATOM 937 C CA . ALA B 1 30 ? 11.477 -10.602 -0.302 1 86.62 30 ALA B CA 1
ATOM 938 C C . ALA B 1 30 ? 11.195 -10.25 -1.759 1 86.62 30 ALA B C 1
ATOM 940 O O . ALA B 1 30 ? 10.922 -9.086 -2.08 1 86.62 30 ALA B O 1
ATOM 941 N N . THR B 1 31 ? 11.43 -11.234 -2.688 1 93.69 31 THR B N 1
ATOM 942 C CA . THR B 1 31 ? 11.07 -10.969 -4.078 1 93.69 31 THR B CA 1
ATOM 943 C C . THR B 1 31 ? 10.219 -12.102 -4.645 1 93.69 31 THR B C 1
ATOM 945 O O . THR B 1 31 ? 10.352 -13.25 -4.227 1 93.69 31 THR B O 1
ATOM 948 N N . MET B 1 32 ? 9.352 -11.758 -5.582 1 94.06 32 MET B N 1
ATOM 949 C CA . MET B 1 32 ? 8.445 -12.703 -6.23 1 94.06 32 MET B CA 1
ATOM 950 C C . MET B 1 32 ? 8.812 -12.898 -7.695 1 94.06 32 MET B C 1
ATOM 952 O O . MET B 1 32 ? 9.031 -11.922 -8.414 1 94.06 32 MET B O 1
ATOM 956 N N . THR B 1 33 ? 8.969 -14.164 -8.047 1 93.81 33 THR B N 1
ATOM 957 C CA . THR B 1 33 ? 9.18 -14.5 -9.453 1 93.81 33 THR B CA 1
ATOM 958 C C . THR B 1 33 ? 7.84 -14.664 -10.172 1 93.81 33 THR B C 1
ATOM 960 O O . THR B 1 33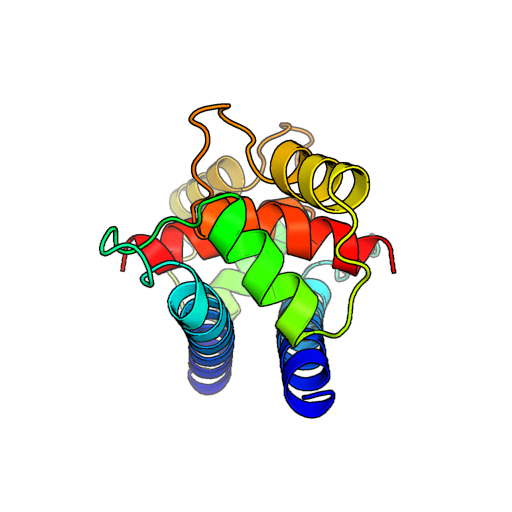 ? 6.781 -14.609 -9.547 1 93.81 33 THR B O 1
ATOM 963 N N . LYS B 1 34 ? 7.918 -14.875 -11.5 1 93.56 34 LYS B N 1
ATOM 964 C CA . LYS B 1 34 ? 6.711 -15.07 -12.289 1 93.56 34 LYS B CA 1
ATOM 965 C C . LYS B 1 34 ? 5.965 -16.328 -11.852 1 93.56 34 LYS B C 1
ATOM 967 O O . LYS B 1 34 ? 4.734 -16.328 -11.773 1 93.56 34 LYS B O 1
ATOM 972 N N . LYS B 1 35 ? 6.676 -17.359 -11.547 1 92.31 35 LYS B N 1
ATOM 973 C CA . LYS B 1 35 ? 6.078 -18.609 -11.078 1 92.31 35 LYS B CA 1
ATOM 974 C C . LYS B 1 35 ? 5.34 -18.406 -9.758 1 92.31 35 LYS B C 1
ATOM 976 O O . LYS B 1 35 ? 4.23 -18.906 -9.578 1 92.31 35 LYS B O 1
ATOM 981 N N . GLU B 1 36 ? 5.969 -17.656 -8.891 1 93.81 36 GLU B N 1
ATOM 982 C CA . GLU B 1 36 ? 5.363 -17.375 -7.594 1 93.81 36 GLU B CA 1
ATOM 983 C C . GLU B 1 36 ? 4.129 -16.484 -7.734 1 93.81 36 GLU B C 1
ATOM 985 O O . GLU B 1 36 ? 3.166 -16.625 -6.977 1 93.81 36 GLU B O 1
ATOM 990 N N . LEU B 1 37 ? 4.203 -15.547 -8.695 1 94.44 37 LEU B N 1
ATOM 991 C CA . LEU B 1 37 ? 3.021 -14.734 -8.977 1 94.44 37 LEU B CA 1
ATOM 992 C C . LEU B 1 37 ? 1.874 -15.609 -9.477 1 94.44 37 LEU B C 1
ATOM 994 O O . LEU B 1 37 ? 0.726 -15.43 -9.07 1 94.44 37 LEU B O 1
ATOM 998 N N . ALA B 1 38 ? 2.197 -16.594 -10.383 1 93.44 38 ALA B N 1
ATOM 999 C CA . ALA B 1 38 ? 1.19 -17.531 -10.875 1 93.44 38 ALA B CA 1
ATOM 1000 C C . ALA B 1 38 ? 0.536 -18.297 -9.719 1 93.44 38 ALA B C 1
ATOM 1002 O O . ALA B 1 38 ? -0.685 -18.469 -9.695 1 93.44 38 ALA B O 1
ATOM 1003 N N . ASP B 1 39 ? 1.366 -18.656 -8.727 1 91.62 39 ASP B N 1
ATOM 1004 C CA . ASP B 1 39 ? 0.878 -19.359 -7.539 1 91.62 39 ASP B CA 1
ATOM 1005 C C . ASP B 1 39 ? -0.063 -18.469 -6.727 1 91.62 39 ASP B C 1
ATOM 1007 O O . ASP B 1 39 ? -1.096 -18.922 -6.238 1 91.62 39 ASP B O 1
ATOM 1011 N N . LEU B 1 40 ? 0.318 -17.25 -6.574 1 89.38 40 LEU B N 1
ATOM 1012 C CA . LEU B 1 40 ? -0.5 -16.281 -5.844 1 89.38 40 LEU B CA 1
ATOM 1013 C C . LEU B 1 40 ? -1.848 -16.078 -6.531 1 89.38 40 LEU B C 1
ATOM 1015 O O . LEU B 1 40 ? -2.893 -16.141 -5.879 1 89.38 40 LEU B O 1
ATOM 1019 N N . LEU B 1 41 ? -1.828 -15.891 -7.836 1 92 41 LEU B N 1
ATOM 1020 C CA . LEU B 1 41 ? -3.055 -15.68 -8.594 1 92 41 LEU B CA 1
ATOM 1021 C C . LEU B 1 41 ? -3.947 -16.922 -8.539 1 92 41 LEU B C 1
ATOM 1023 O O . LEU B 1 41 ? -5.168 -16.797 -8.406 1 92 41 LEU B O 1
ATOM 1027 N N . PHE B 1 42 ? -3.318 -18.047 -8.586 1 89.38 42 PHE B N 1
ATOM 1028 C CA . PHE B 1 42 ? -4.047 -19.312 -8.469 1 89.38 42 PHE B CA 1
ATOM 1029 C C . PHE B 1 42 ? -4.707 -19.422 -7.098 1 89.38 42 PHE B C 1
ATOM 1031 O O . PHE B 1 42 ? -5.867 -19.828 -6.992 1 89.38 42 PHE B O 1
ATOM 1038 N N . PHE B 1 43 ? -3.918 -19 -6.125 1 86 43 PHE B N 1
ATOM 1039 C CA . PHE B 1 43 ? -4.43 -19.031 -4.762 1 86 43 PHE B CA 1
ATOM 1040 C C . PHE B 1 43 ? -5.66 -18.141 -4.625 1 86 43 PHE B C 1
ATOM 1042 O O . PHE B 1 43 ? -6.594 -18.469 -3.895 1 86 43 PHE B O 1
ATOM 1049 N N . PHE B 1 44 ? -5.793 -17.031 -5.379 1 85.81 44 PHE B N 1
ATOM 1050 C CA . PHE B 1 44 ? -6.902 -16.094 -5.344 1 85.81 44 PHE B CA 1
ATOM 1051 C C . PHE B 1 44 ? -7.965 -16.469 -6.367 1 85.81 44 PHE B C 1
ATOM 1053 O O . PHE B 1 44 ? -8.922 -15.719 -6.578 1 85.81 44 PHE B O 1
ATOM 1060 N N . HIS B 1 45 ? -7.766 -17.562 -7.113 1 89.44 45 HIS B N 1
ATOM 1061 C CA . HIS B 1 45 ? -8.695 -18.078 -8.109 1 89.44 45 HIS B CA 1
ATOM 1062 C C . HIS B 1 45 ? -8.844 -17.109 -9.281 1 89.44 45 HIS B C 1
ATOM 1064 O O . HIS B 1 45 ? -9.945 -16.922 -9.805 1 89.44 45 HIS B O 1
ATOM 1070 N N . PHE B 1 46 ? -7.777 -16.422 -9.469 1 86.44 46 PHE B N 1
ATOM 1071 C CA . PHE B 1 46 ? -7.742 -15.625 -10.688 1 86.44 46 PHE B CA 1
ATOM 1072 C C . PHE B 1 46 ? -7.301 -16.469 -11.875 1 86.44 46 PHE B C 1
ATOM 1074 O O . PHE B 1 46 ? -6.852 -17.609 -11.711 1 86.44 46 PHE B O 1
ATOM 1081 N N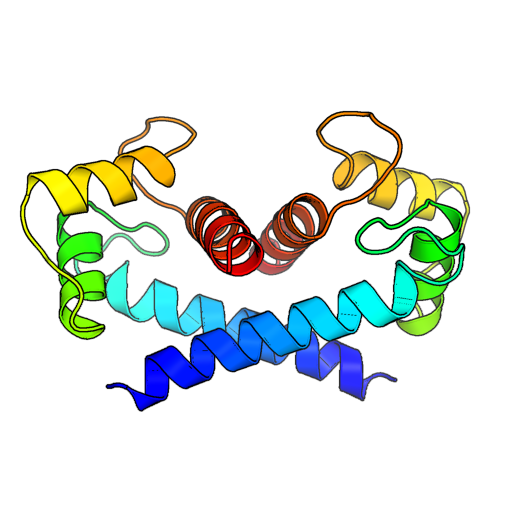 . GLN B 1 47 ? -7.625 -16.016 -13.094 1 84.5 47 GLN B N 1
ATOM 1082 C CA . GLN B 1 47 ? -7.145 -16.672 -14.305 1 84.5 47 GLN B CA 1
ATOM 1083 C C . GLN B 1 47 ? -5.617 -16.75 -14.32 1 84.5 47 GLN B C 1
ATOM 1085 O O . GLN B 1 47 ? -4.941 -15.773 -14 1 84.5 47 GLN B O 1
ATOM 1090 N N . THR B 1 48 ? -5.102 -17.953 -14.633 1 87.12 48 THR B N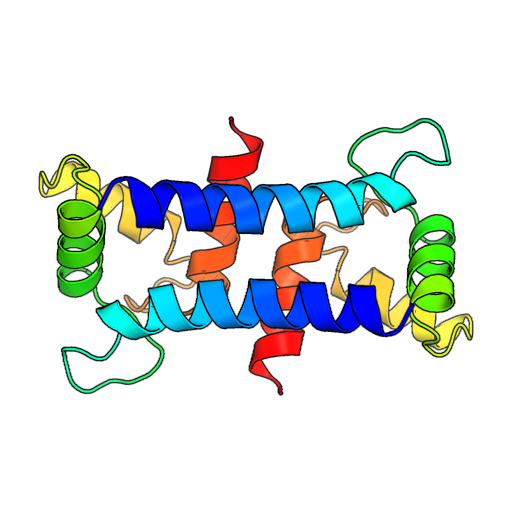 1
ATOM 1091 C CA . THR B 1 48 ? -3.658 -18.156 -14.594 1 87.12 48 THR B CA 1
ATOM 1092 C C . THR B 1 48 ? -3.131 -18.578 -15.961 1 87.12 48 THR B C 1
ATOM 1094 O O . THR B 1 48 ? -2.182 -19.359 -16.047 1 87.12 48 THR B O 1
ATOM 1097 N N . GLU B 1 49 ? -3.828 -18.031 -16.984 1 93.25 49 GLU B N 1
ATOM 1098 C CA . GLU B 1 49 ? -3.229 -18.219 -18.297 1 93.25 49 GLU B CA 1
ATOM 1099 C C . GLU B 1 49 ? -1.896 -17.469 -18.406 1 93.25 49 GLU B C 1
ATOM 1101 O O . GLU B 1 49 ? -1.732 -16.391 -17.844 1 93.25 49 GLU B O 1
ATOM 1106 N N . ASN B 1 50 ? -0.943 -18.016 -19.156 1 93.19 50 ASN B N 1
ATOM 1107 C CA . ASN B 1 50 ? 0.411 -17.469 -19.25 1 93.19 50 ASN B CA 1
ATOM 1108 C C . ASN B 1 50 ? 0.404 -16 -19.656 1 93.19 50 ASN B C 1
ATOM 1110 O O . ASN B 1 50 ? 1.159 -15.203 -19.109 1 93.19 50 ASN B O 1
ATOM 1114 N N . HIS B 1 51 ? -0.445 -15.656 -20.609 1 93.75 51 HIS B N 1
ATOM 1115 C CA . HIS B 1 51 ? -0.452 -14.281 -21.094 1 93.75 51 HIS B CA 1
ATOM 1116 C C . HIS B 1 51 ? -1.017 -13.328 -20.047 1 93.75 51 HIS B C 1
ATOM 1118 O O . HIS B 1 51 ? -0.57 -12.188 -19.922 1 93.75 51 HIS B O 1
ATOM 1124 N N . ILE B 1 52 ? -1.962 -13.781 -19.203 1 93.38 52 ILE B N 1
ATOM 1125 C CA . ILE B 1 52 ? -2.541 -12.977 -18.141 1 93.38 52 ILE B CA 1
ATOM 1126 C C . ILE B 1 52 ? -1.514 -12.781 -17.031 1 93.38 52 ILE B C 1
ATOM 1128 O O . ILE B 1 52 ? -1.317 -11.664 -16.547 1 93.38 52 ILE B O 1
ATOM 1132 N N . ILE B 1 53 ? -0.774 -13.828 -16.688 1 94.88 53 ILE B N 1
ATOM 1133 C CA . ILE B 1 53 ? 0.282 -13.766 -15.688 1 94.88 53 ILE B CA 1
ATOM 1134 C C . ILE B 1 53 ? 1.357 -12.773 -16.125 1 94.88 53 ILE B C 1
ATOM 1136 O O . ILE B 1 53 ? 1.819 -11.953 -15.336 1 94.88 53 ILE B O 1
ATOM 1140 N N . ALA B 1 54 ? 1.73 -12.875 -17.406 1 94.56 54 ALA B N 1
ATOM 1141 C CA . ALA B 1 54 ? 2.746 -11.984 -17.953 1 94.56 54 ALA B CA 1
ATOM 1142 C C . ALA B 1 54 ? 2.314 -10.523 -17.844 1 94.56 54 ALA B C 1
ATOM 1144 O O . ALA B 1 54 ? 3.131 -9.656 -17.531 1 94.56 54 ALA B O 1
ATOM 1145 N N . GLN B 1 55 ? 1.042 -10.25 -18.047 1 94.31 55 GLN B N 1
ATOM 1146 C CA . GLN B 1 55 ? 0.517 -8.891 -17.969 1 94.31 55 GLN B CA 1
ATOM 1147 C C . GLN B 1 55 ? 0.633 -8.352 -16.547 1 94.31 55 GLN B C 1
ATOM 1149 O O . GLN B 1 55 ? 1.09 -7.223 -16.328 1 94.31 55 GLN B O 1
ATOM 1154 N N . TYR B 1 56 ? 0.218 -9.18 -15.586 1 94.94 56 TYR B N 1
ATOM 1155 C CA . TYR B 1 56 ? 0.321 -8.773 -14.188 1 94.94 56 TYR B CA 1
ATOM 1156 C C . TYR B 1 56 ? 1.775 -8.547 -13.789 1 94.94 56 TYR B C 1
ATOM 1158 O O . TYR B 1 56 ? 2.1 -7.555 -13.133 1 94.94 56 TYR B O 1
ATOM 1166 N N . PHE B 1 57 ? 2.66 -9.438 -14.219 1 96.56 57 PHE B N 1
ATOM 1167 C CA . PHE B 1 57 ? 4.078 -9.359 -13.883 1 96.56 57 PHE B CA 1
ATOM 1168 C C . PHE B 1 57 ? 4.703 -8.094 -14.453 1 96.56 57 PHE B C 1
ATOM 1170 O O . PHE B 1 57 ? 5.367 -7.348 -13.734 1 96.56 57 PHE B O 1
ATOM 1177 N N . ASP B 1 58 ? 4.387 -7.844 -15.742 1 96.06 58 ASP B N 1
ATOM 1178 C CA . ASP B 1 58 ? 4.938 -6.676 -16.422 1 96.06 58 ASP B CA 1
ATOM 1179 C C . ASP B 1 58 ? 4.406 -5.383 -15.805 1 96.06 58 ASP B C 1
ATOM 1181 O O . ASP B 1 58 ? 5.129 -4.387 -15.711 1 96.06 58 ASP B O 1
ATOM 1185 N N . GLY B 1 59 ? 3.166 -5.418 -15.359 1 94.38 59 GLY B N 1
ATOM 1186 C CA . GLY B 1 59 ? 2.564 -4.273 -14.695 1 94.38 59 GLY B CA 1
ATOM 1187 C C . GLY B 1 59 ? 3.191 -3.969 -13.352 1 94.38 59 GLY B C 1
ATOM 1188 O O . GLY B 1 59 ? 3.227 -2.812 -12.922 1 94.38 59 GLY B O 1
ATOM 1189 N N . MET B 1 60 ? 3.725 -4.961 -12.727 1 96 60 MET B N 1
ATOM 1190 C CA . MET B 1 60 ? 4.281 -4.816 -11.383 1 96 60 MET B CA 1
ATOM 1191 C C . MET B 1 60 ? 5.777 -4.523 -11.445 1 96 60 MET B C 1
ATOM 1193 O O . MET B 1 60 ? 6.289 -3.717 -10.672 1 96 60 MET B O 1
ATOM 1197 N N . ASP B 1 61 ? 6.484 -5.219 -12.391 1 96.69 61 ASP B N 1
ATOM 1198 C CA . ASP B 1 61 ? 7.941 -5.133 -12.477 1 96.69 61 ASP B CA 1
ATOM 1199 C C . ASP B 1 61 ? 8.375 -3.828 -13.133 1 96.69 61 ASP B C 1
ATOM 1201 O O . ASP B 1 61 ? 8.906 -3.84 -14.25 1 96.69 61 ASP B O 1
ATOM 1205 N N . LYS B 1 62 ? 8.414 -2.764 -12.391 1 92.62 62 LYS B N 1
ATOM 1206 C CA . LYS B 1 62 ? 8.641 -1.417 -12.906 1 92.62 62 LYS B CA 1
ATOM 1207 C C . LYS B 1 62 ? 10.094 -1.215 -13.312 1 92.62 62 LYS B C 1
ATOM 1209 O O . LYS B 1 62 ? 10.383 -0.499 -14.273 1 92.62 62 LYS B O 1
ATOM 1214 N N . ASP B 1 63 ? 11.031 -1.864 -12.609 1 93.94 63 ASP B N 1
ATOM 1215 C CA . ASP B 1 63 ? 12.43 -1.617 -12.922 1 93.94 63 ASP B CA 1
ATOM 1216 C C . ASP B 1 63 ? 12.977 -2.666 -13.891 1 93.94 63 ASP B C 1
ATOM 1218 O O . ASP B 1 63 ? 14.148 -2.625 -14.266 1 93.94 63 ASP B O 1
ATOM 1222 N N . GLY B 1 64 ? 12.242 -3.643 -14.195 1 94 64 GLY B N 1
ATOM 1223 C CA . GLY B 1 64 ? 12.57 -4.59 -15.25 1 94 64 GLY B CA 1
ATOM 1224 C C . GLY B 1 64 ? 13.602 -5.621 -14.828 1 94 64 GLY B C 1
ATOM 1225 O O . GLY B 1 64 ? 14.273 -6.215 -15.672 1 94 64 GLY B O 1
ATOM 1226 N N . ASP B 1 65 ? 13.773 -5.891 -13.516 1 94.31 65 ASP B N 1
ATOM 1227 C CA . ASP B 1 65 ? 14.812 -6.816 -13.078 1 94.31 65 ASP B CA 1
ATOM 1228 C C . ASP B 1 65 ? 14.266 -8.234 -12.953 1 94.31 65 ASP B C 1
ATOM 1230 O O . ASP B 1 65 ? 14.953 -9.133 -12.461 1 94.31 65 ASP B O 1
ATOM 1234 N N . GLU B 1 66 ? 13.039 -8.469 -13.336 1 93.19 66 GLU B N 1
ATOM 1235 C CA . GLU B 1 66 ? 12.359 -9.758 -13.383 1 93.19 66 GLU B CA 1
ATOM 1236 C C . GLU B 1 66 ? 12.125 -10.312 -11.984 1 93.19 66 GLU B C 1
ATOM 1238 O O . GLU B 1 66 ? 12.008 -11.531 -11.797 1 93.19 66 GLU B O 1
ATOM 1243 N N . LYS B 1 67 ? 12.109 -9.469 -10.977 1 93.94 67 LYS B N 1
ATOM 1244 C CA . LYS B 1 67 ? 11.711 -9.742 -9.602 1 93.94 67 LYS B CA 1
ATOM 1245 C C . LYS B 1 67 ? 10.734 -8.688 -9.094 1 93.94 67 LYS B C 1
ATOM 1247 O O . LYS B 1 67 ? 10.875 -7.504 -9.414 1 93.94 67 LYS B O 1
ATOM 1252 N N . ILE B 1 68 ? 9.758 -9.125 -8.422 1 95.94 68 ILE B N 1
ATOM 1253 C CA . ILE B 1 68 ? 8.797 -8.195 -7.848 1 95.94 68 ILE B CA 1
ATOM 1254 C C . ILE B 1 68 ? 9.078 -8.008 -6.359 1 95.94 68 ILE B C 1
ATOM 1256 O O . ILE B 1 68 ? 9.055 -8.969 -5.594 1 95.94 68 ILE B O 1
ATOM 1260 N N . THR B 1 69 ? 9.438 -6.785 -6.004 1 94.81 69 THR B N 1
ATOM 1261 C CA . THR B 1 69 ? 9.594 -6.453 -4.594 1 94.81 69 THR B CA 1
ATOM 1262 C C . THR B 1 69 ? 8.242 -6.102 -3.969 1 94.81 69 THR B C 1
ATOM 1264 O O . THR B 1 69 ? 7.25 -5.93 -4.68 1 94.81 69 THR B O 1
ATOM 1267 N N . PHE B 1 70 ? 8.18 -5.992 -2.666 1 96 70 PHE B N 1
ATOM 1268 C CA . PHE B 1 70 ? 6.949 -5.59 -1.992 1 96 70 PHE B CA 1
ATOM 1269 C C . PHE B 1 70 ? 6.531 -4.191 -2.422 1 96 70 PHE B C 1
ATOM 1271 O O . PHE B 1 70 ? 5.34 -3.92 -2.596 1 96 70 PHE B O 1
ATOM 1278 N N . THR B 1 71 ? 7.492 -3.289 -2.607 1 95 71 THR B N 1
ATOM 1279 C CA . THR B 1 71 ? 7.176 -1.927 -3.025 1 95 71 THR B CA 1
ATOM 1280 C C . THR B 1 71 ? 6.527 -1.922 -4.406 1 95 71 THR B C 1
ATOM 1282 O O . THR B 1 71 ? 5.539 -1.221 -4.633 1 95 71 THR B O 1
ATOM 1285 N N . GLU B 1 72 ? 7.027 -2.693 -5.312 1 95.88 72 GLU B N 1
ATOM 1286 C CA . GLU B 1 72 ? 6.438 -2.807 -6.645 1 95.88 72 GLU B CA 1
ATOM 1287 C C . GLU B 1 72 ? 5.047 -3.434 -6.578 1 95.88 72 GLU B C 1
ATOM 1289 O O . GLU B 1 72 ? 4.121 -2.973 -7.25 1 95.88 72 GLU B O 1
ATOM 1294 N N . TYR B 1 73 ? 4.961 -4.473 -5.762 1 96.56 73 TYR B N 1
ATOM 1295 C CA . TYR B 1 73 ? 3.684 -5.145 -5.551 1 96.56 73 TYR B CA 1
ATOM 1296 C C . TYR B 1 73 ? 2.637 -4.176 -5.016 1 96.56 73 TYR B C 1
ATOM 1298 O O . TYR B 1 73 ? 1.532 -4.082 -5.555 1 96.56 73 TYR B O 1
ATOM 1306 N N . MET B 1 74 ? 2.998 -3.412 -4.051 1 97.19 74 MET B N 1
ATOM 1307 C CA . MET B 1 74 ? 2.074 -2.479 -3.41 1 97.19 74 MET B CA 1
ATOM 1308 C C . MET B 1 74 ? 1.677 -1.361 -4.367 1 97.19 74 MET B C 1
ATOM 1310 O O . MET B 1 74 ? 0.538 -0.892 -4.344 1 97.19 74 MET B O 1
ATOM 1314 N N . SER B 1 75 ? 2.592 -0.884 -5.156 1 95.31 75 SER B N 1
ATOM 1315 C CA . SER B 1 75 ? 2.285 0.138 -6.152 1 95.31 75 SER B CA 1
ATOM 1316 C C . SER B 1 75 ? 1.2 -0.335 -7.113 1 95.31 75 SER B C 1
ATOM 1318 O O . SER B 1 75 ? 0.252 0.4 -7.398 1 95.31 75 SER B O 1
ATOM 1320 N N . TYR B 1 76 ? 1.294 -1.537 -7.613 1 95 76 TYR B N 1
ATOM 1321 C CA . TYR B 1 76 ? 0.323 -2.098 -8.547 1 95 76 TYR B CA 1
ATOM 1322 C C . TYR B 1 76 ? -1.021 -2.328 -7.863 1 95 76 TYR B C 1
ATOM 1324 O O . TYR B 1 76 ? -2.068 -1.959 -8.398 1 95 76 TYR B O 1
ATOM 1332 N N . LEU B 1 77 ? -0.997 -2.973 -6.684 1 95.06 77 LEU B N 1
ATOM 1333 C CA . LEU B 1 77 ? -2.211 -3.262 -5.93 1 95.06 77 LEU B CA 1
ATOM 1334 C C . LEU B 1 77 ? -2.992 -1.983 -5.648 1 95.06 77 LEU B C 1
ATOM 1336 O O . LEU B 1 77 ? -4.223 -1.965 -5.758 1 95.06 77 LEU B O 1
ATOM 1340 N N . THR B 1 78 ? -2.311 -0.915 -5.293 1 97.19 78 THR B N 1
ATOM 1341 C CA . THR B 1 78 ? -2.951 0.364 -5.004 1 97.19 78 THR B CA 1
ATOM 1342 C C . THR B 1 78 ? -3.625 0.925 -6.25 1 97.19 78 THR B C 1
ATOM 1344 O O . THR B 1 78 ? -4.746 1.434 -6.184 1 97.19 78 THR B O 1
ATOM 1347 N N . LYS B 1 79 ? -2.996 0.81 -7.371 1 94.62 79 LYS B N 1
ATOM 1348 C CA . LYS B 1 79 ? -3.588 1.264 -8.625 1 94.62 79 LYS B CA 1
ATOM 1349 C C . LYS B 1 79 ? -4.844 0.466 -8.961 1 94.62 79 LYS B C 1
ATOM 1351 O O . LYS B 1 79 ? -5.855 1.037 -9.375 1 94.62 79 LYS B O 1
ATOM 1356 N N . LEU B 1 80 ? -4.746 -0.895 -8.82 1 92.31 80 LEU B N 1
ATOM 1357 C CA . LEU B 1 80 ? -5.902 -1.75 -9.055 1 92.31 80 LEU B CA 1
ATOM 1358 C C . LEU B 1 80 ? -7.055 -1.373 -8.125 1 92.31 80 LEU B C 1
ATOM 1360 O O . LEU B 1 80 ? -8.203 -1.286 -8.562 1 92.31 80 LEU B O 1
ATOM 1364 N N . PHE B 1 81 ? -6.73 -1.154 -6.918 1 94.38 81 PHE B N 1
ATOM 1365 C CA . PHE B 1 81 ? -7.727 -0.801 -5.91 1 94.38 81 PHE B CA 1
ATOM 1366 C C . PHE B 1 81 ? -8.422 0.502 -6.273 1 94.38 81 PHE B C 1
ATOM 1368 O O . PHE B 1 81 ? -9.648 0.605 -6.172 1 94.38 81 PHE B O 1
ATOM 1375 N N . GLU B 1 82 ? -7.66 1.498 -6.719 1 93.88 82 GLU B N 1
ATOM 1376 C CA . GLU B 1 82 ? -8.227 2.797 -7.07 1 93.88 82 GLU B CA 1
ATOM 1377 C C . GLU B 1 82 ? -9.047 2.715 -8.352 1 93.88 82 GLU B C 1
ATOM 1379 O O . GLU B 1 82 ? -9.914 3.555 -8.594 1 93.88 82 GLU B O 1
ATOM 1384 N N . GLY B 1 83 ? -8.688 1.813 -9.148 1 88.75 83 GLY B N 1
ATOM 1385 C CA . GLY B 1 83 ? -9.469 1.614 -10.367 1 88.75 83 GLY B CA 1
ATOM 1386 C C . GLY B 1 83 ? -10.828 1.003 -10.102 1 88.75 83 GLY B C 1
ATOM 1387 O O . GLY B 1 83 ? -11.695 1.012 -10.977 1 88.75 83 GLY B O 1
ATOM 1388 N N . PHE B 1 84 ? -10.969 0.459 -8.938 1 71.44 84 PHE B N 1
ATOM 1389 C CA . PHE B 1 84 ? -12.25 -0.109 -8.547 1 71.44 84 PHE B CA 1
ATOM 1390 C C . PHE B 1 84 ? -13.172 0.967 -7.977 1 71.44 84 PHE B C 1
ATOM 1392 O O . PHE B 1 84 ? -14.375 0.979 -8.258 1 71.44 84 PHE B O 1
#

Organism: Takifugu rubripes (NCBI:txid31033)